Protein AF-A0ABC8QMC9-F1 (afdb_monomer_lite)

Organism: NCBI:txid185542

InterPro domains:
  IPR021861 THO complex, subunit THOC1 [PF11957] (3-109)
  IPR021861 THO complex, subunit THOC1 [PTHR13265] (1-109)

pLDDT: mean 89.09, std 9.33, range [44.25, 97.0]

Secondary structure (DSSP, 8-state):
---HHHHHHHHHHHHHTHHHHTSHHHHHHHHHHHHHHHHHHHHHS-TTT-HHHHHHHHHHHHHHS-TT-GGGS-TT----TT------SSPPTT----HHHHHHHHHHHHHT-

Sequence (113 aa):
MSTMRNCKDIFGYIESKQDILGKPELFARGKLVMLRTCNQLLRRLSKANDVVFCGRIIMFLAHFFPLSERSAVNIKGVFNTSNETKYEKEAPDGLSIDFNFYKTFWSLQVSNK

Foldseek 3Di:
DQDPVNVLVVVVVVLVCLVVCLPPVNCVVCVVVLVVVLVVVLVVDDVPPCVVVNVVSLVSLVVSDDPPDPVSDPPVPDDDPVDDDDDDPDDDPPDPDPVVVVCVVVVVVVVVD

Radius of gyration: 20.02 Å; chains: 1; bounding box: 48×38×49 Å

Structure (mmCIF, N/CA/C/O backbone):
data_AF-A0ABC8QMC9-F1
#
_entry.id   AF-A0ABC8QMC9-F1
#
loop_
_atom_site.group_PDB
_atom_site.id
_atom_site.type_symbol
_atom_site.label_atom_id
_atom_site.label_alt_id
_atom_site.label_comp_id
_atom_site.label_asym_id
_atom_site.label_entity_id
_atom_site.label_seq_id
_atom_site.pdbx_PDB_ins_code
_atom_site.Cartn_x
_atom_site.Cartn_y
_atom_site.Cartn_z
_atom_site.occupancy
_atom_site.B_iso_or_equiv
_atom_site.auth_seq_id
_atom_site.auth_comp_id
_atom_site.auth_asym_id
_atom_site.auth_atom_id
_atom_site.pdbx_PDB_model_num
ATOM 1 N N . MET A 1 1 ? -1.099 26.165 -6.717 1.00 44.25 1 MET A N 1
ATOM 2 C CA . MET A 1 1 ? -1.798 25.165 -5.881 1.00 44.25 1 MET A CA 1
ATOM 3 C C . MET A 1 1 ? -2.409 24.128 -6.806 1.00 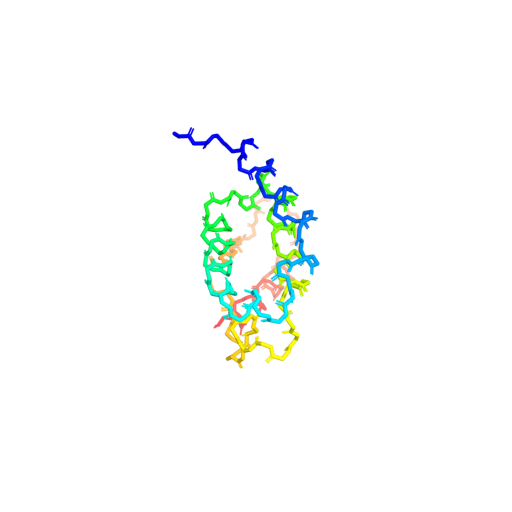44.25 1 MET A C 1
ATOM 5 O O . MET A 1 1 ? -3.285 24.493 -7.576 1.00 44.25 1 MET A O 1
ATOM 9 N N . SER A 1 2 ? -1.938 22.882 -6.786 1.00 57.59 2 SER A N 1
ATOM 10 C CA . SER A 1 2 ? -2.576 21.796 -7.544 1.00 57.59 2 SER A CA 1
ATOM 11 C C . SER A 1 2 ? -3.684 21.189 -6.687 1.00 57.59 2 SER A C 1
ATOM 13 O O . SER A 1 2 ? -3.442 20.861 -5.526 1.00 57.59 2 SER A O 1
ATOM 15 N N . THR A 1 3 ? -4.900 21.067 -7.221 1.00 76.94 3 THR A N 1
ATOM 16 C CA . THR A 1 3 ? -6.006 20.421 -6.497 1.00 76.94 3 THR A CA 1
ATOM 17 C C . THR A 1 3 ? -5.789 18.906 -6.421 1.00 76.94 3 THR A C 1
ATOM 19 O O . THR A 1 3 ? -5.037 18.330 -7.209 1.00 76.94 3 THR A O 1
ATOM 22 N N . MET A 1 4 ? -6.483 18.227 -5.503 1.00 74.81 4 MET A N 1
ATOM 23 C CA . MET A 1 4 ? -6.431 16.763 -5.367 1.00 74.81 4 MET A CA 1
ATOM 24 C C . MET A 1 4 ? -6.758 16.008 -6.666 1.00 74.81 4 MET A C 1
ATOM 26 O O . MET A 1 4 ? -6.184 14.951 -6.926 1.00 74.81 4 MET A O 1
ATOM 30 N N . ARG A 1 5 ? -7.641 16.563 -7.506 1.00 75.12 5 ARG A N 1
ATOM 31 C CA . ARG A 1 5 ? -7.955 16.019 -8.833 1.00 75.12 5 ARG A CA 1
ATOM 32 C C . ARG A 1 5 ? -6.740 16.082 -9.759 1.00 75.12 5 ARG A C 1
ATOM 34 O O . ARG A 1 5 ? -6.359 15.062 -10.317 1.00 75.12 5 ARG A O 1
ATOM 41 N N . ASN A 1 6 ? -6.054 17.226 -9.803 1.00 84.00 6 ASN A N 1
ATOM 42 C CA . ASN A 1 6 ? -4.837 17.376 -10.606 1.00 84.00 6 ASN A CA 1
ATOM 43 C C . ASN A 1 6 ? -3.729 16.410 -10.162 1.00 84.00 6 ASN A C 1
ATOM 45 O O . ASN A 1 6 ? -3.010 15.884 -11.003 1.00 84.00 6 ASN A O 1
ATOM 49 N N . CYS A 1 7 ? -3.604 16.131 -8.860 1.00 89.69 7 CYS A N 1
ATOM 50 C CA . CYS A 1 7 ? -2.646 15.138 -8.368 1.00 89.69 7 CYS A CA 1
ATOM 51 C C . CYS A 1 7 ? -2.948 13.724 -8.886 1.00 89.69 7 CYS A C 1
ATOM 53 O O . CYS A 1 7 ? -2.017 13.011 -9.254 1.00 89.69 7 CYS A O 1
ATOM 55 N N . LYS A 1 8 ? -4.226 13.319 -8.931 1.00 92.31 8 LYS A N 1
ATOM 56 C CA . LYS A 1 8 ? -4.640 12.003 -9.451 1.00 92.31 8 LYS A CA 1
ATOM 57 C C . LYS A 1 8 ? -4.346 11.877 -10.948 1.00 92.31 8 LYS A C 1
ATOM 59 O O . LYS A 1 8 ? -3.847 10.838 -11.372 1.00 92.31 8 LYS A O 1
ATOM 64 N N . ASP A 1 9 ? -4.581 12.940 -11.714 1.00 93.38 9 ASP A N 1
ATOM 65 C CA . ASP A 1 9 ? -4.307 12.970 -13.156 1.00 93.38 9 ASP A CA 1
ATOM 66 C C . ASP A 1 9 ? -2.796 12.902 -13.442 1.00 93.38 9 ASP A C 1
ATOM 68 O O . ASP A 1 9 ? -2.343 12.081 -14.240 1.00 93.38 9 ASP A O 1
ATOM 72 N N . ILE A 1 10 ? -1.996 13.701 -12.724 1.00 94.19 10 ILE A N 1
ATOM 73 C CA . ILE A 1 10 ? -0.527 13.680 -12.826 1.00 94.19 10 ILE A CA 1
ATOM 74 C C . ILE A 1 10 ? 0.019 12.302 -12.444 1.00 94.19 10 ILE A C 1
ATOM 76 O O . ILE A 1 10 ? 0.892 11.772 -13.130 1.00 94.19 10 ILE A O 1
ATOM 80 N N . PHE A 1 11 ? -0.491 11.703 -11.366 1.00 95.81 11 PHE A N 1
ATOM 81 C CA . PHE A 1 11 ? -0.057 10.371 -10.959 1.00 95.81 11 PHE A CA 1
ATOM 82 C C . PHE A 1 11 ? -0.438 9.309 -11.993 1.00 95.81 11 PHE A C 1
ATOM 84 O O . PHE A 1 11 ? 0.385 8.455 -12.302 1.00 95.81 11 PHE A O 1
ATOM 91 N N . GLY A 1 12 ? -1.625 9.406 -12.601 1.00 96.31 12 GLY A N 1
ATOM 92 C CA . GLY A 1 12 ? -2.021 8.530 -13.706 1.00 96.31 12 GLY A CA 1
ATOM 93 C C . GLY A 1 12 ? -1.073 8.620 -14.905 1.00 96.31 12 GLY A C 1
ATOM 94 O O . GLY A 1 12 ? -0.728 7.600 -15.500 1.00 96.31 12 GLY A O 1
ATOM 95 N N . TYR A 1 13 ? -0.574 9.818 -15.224 1.00 95.75 13 TYR A N 1
ATOM 96 C CA . TYR A 1 13 ? 0.470 9.968 -16.238 1.00 95.75 13 TYR A CA 1
ATOM 97 C C . TYR A 1 13 ? 1.777 9.276 -15.825 1.00 95.75 13 TYR A C 1
ATOM 99 O O . TYR A 1 13 ? 2.366 8.566 -16.638 1.00 95.75 13 TYR A O 1
ATOM 107 N N . ILE A 1 14 ? 2.215 9.429 -14.572 1.00 95.62 14 ILE A N 1
ATOM 108 C CA . ILE A 1 14 ? 3.418 8.755 -14.054 1.00 95.62 14 ILE A CA 1
ATOM 109 C C . ILE A 1 14 ? 3.271 7.229 -14.133 1.00 95.62 14 ILE A C 1
ATOM 111 O O . ILE A 1 14 ? 4.170 6.565 -14.647 1.00 95.62 14 ILE A O 1
ATOM 115 N N . GLU A 1 15 ? 2.133 6.683 -13.695 1.00 96.12 15 GLU A N 1
ATOM 116 C CA . GLU A 1 15 ? 1.821 5.252 -13.799 1.00 96.12 15 GLU A CA 1
ATOM 117 C C . GLU A 1 15 ? 1.899 4.767 -15.253 1.00 96.12 15 GLU A C 1
ATOM 119 O O . GLU A 1 15 ? 2.527 3.747 -15.525 1.00 96.12 15 GLU A O 1
ATOM 124 N N . SER A 1 16 ? 1.368 5.537 -16.213 1.00 96.38 16 SER A N 1
ATOM 125 C CA . SER A 1 16 ? 1.429 5.187 -17.644 1.00 96.38 16 SER A CA 1
ATOM 126 C C . SER A 1 16 ? 2.851 5.111 -18.220 1.00 96.38 16 SER A C 1
ATOM 128 O O . SER A 1 16 ? 3.051 4.603 -19.322 1.00 96.38 16 SER A O 1
ATOM 130 N N . LYS A 1 17 ? 3.848 5.647 -17.504 1.00 95.88 17 LYS A N 1
ATOM 131 C CA . LYS A 1 17 ? 5.260 5.659 -17.906 1.00 95.88 17 LYS A CA 1
ATOM 132 C C . LYS A 1 17 ? 6.122 4.709 -17.079 1.00 95.88 17 LYS A C 1
ATOM 134 O O . LYS A 1 17 ? 7.343 4.758 -17.222 1.00 95.88 17 LYS A O 1
ATOM 139 N N . GLN A 1 18 ? 5.526 3.849 -16.250 1.00 93.69 18 GLN A N 1
ATOM 140 C CA . GLN A 1 18 ? 6.266 2.977 -15.334 1.00 93.69 18 GLN A CA 1
ATOM 141 C C . GLN A 1 18 ? 7.331 2.119 -16.034 1.00 93.69 18 GLN A C 1
ATOM 143 O O . GLN A 1 18 ? 8.461 2.082 -15.559 1.00 93.69 18 GLN A O 1
ATOM 148 N N . ASP A 1 19 ? 7.034 1.551 -17.207 1.00 92.75 19 ASP A N 1
ATOM 149 C CA . ASP A 1 19 ? 7.976 0.700 -17.953 1.00 92.75 19 ASP A CA 1
ATOM 150 C C . ASP A 1 19 ? 9.210 1.474 -18.431 1.00 92.75 19 ASP A C 1
ATOM 152 O O . ASP A 1 19 ? 10.319 0.948 -18.511 1.00 92.75 19 ASP A O 1
ATOM 156 N N . ILE A 1 20 ? 9.027 2.758 -18.750 1.00 95.06 20 ILE A N 1
ATOM 157 C CA . ILE A 1 20 ? 10.118 3.642 -19.161 1.00 95.06 20 ILE A CA 1
ATOM 158 C C . ILE A 1 20 ? 10.912 4.065 -17.929 1.00 95.06 20 ILE A C 1
ATOM 160 O O . ILE A 1 20 ? 12.135 3.951 -17.921 1.00 95.06 20 ILE A O 1
ATOM 164 N N . LEU A 1 21 ? 10.227 4.538 -16.887 1.00 94.75 21 LEU A N 1
ATOM 165 C CA . LEU A 1 21 ? 10.853 5.019 -15.655 1.00 94.75 21 LEU A CA 1
ATOM 166 C C . LEU A 1 21 ? 11.596 3.902 -14.903 1.00 94.75 21 LEU A C 1
ATOM 168 O O . LEU A 1 21 ? 12.567 4.185 -14.205 1.00 94.75 21 LEU A O 1
ATOM 172 N N . GLY A 1 22 ? 11.145 2.655 -15.050 1.00 93.06 22 GLY A N 1
ATOM 173 C CA . GLY A 1 22 ? 11.739 1.462 -14.450 1.00 93.06 22 GLY A CA 1
ATOM 174 C C . GLY A 1 22 ? 12.991 0.956 -15.169 1.00 93.06 22 GLY A C 1
ATOM 175 O O . GLY A 1 22 ? 13.670 0.072 -14.649 1.00 93.06 22 GLY A O 1
ATOM 176 N N . LYS A 1 23 ? 13.350 1.517 -16.336 1.00 95.19 23 LYS A N 1
ATOM 177 C CA . LYS A 1 23 ? 14.599 1.159 -17.027 1.00 95.19 23 LYS A CA 1
ATOM 178 C C . LYS A 1 23 ? 15.804 1.393 -16.105 1.00 95.19 23 LYS A C 1
ATOM 180 O O . LYS A 1 23 ? 15.838 2.434 -15.446 1.00 95.19 23 LYS A O 1
ATOM 185 N N . PRO A 1 24 ? 16.821 0.507 -16.094 1.00 94.50 24 PRO A N 1
ATOM 186 C CA . PRO A 1 24 ? 17.890 0.522 -15.088 1.00 94.50 24 PRO A CA 1
ATOM 187 C C . PRO A 1 24 ? 18.555 1.888 -14.872 1.00 94.50 24 PRO A C 1
ATOM 189 O O . PRO A 1 24 ? 18.742 2.318 -13.734 1.00 94.50 24 PRO A O 1
ATOM 192 N N . GLU A 1 25 ? 18.858 2.602 -15.956 1.00 94.19 25 GLU A N 1
ATOM 193 C CA . GLU A 1 25 ? 19.504 3.919 -15.920 1.00 94.19 25 GLU A CA 1
ATOM 194 C C . GLU A 1 25 ? 18.637 4.992 -15.247 1.00 94.19 25 GLU A C 1
ATOM 196 O O . GLU A 1 25 ? 19.132 5.806 -14.462 1.00 94.19 25 GLU A O 1
ATOM 201 N N . LEU A 1 26 ? 17.332 4.989 -15.537 1.00 94.81 26 LEU A N 1
ATOM 202 C CA . LEU A 1 26 ? 16.375 5.946 -14.986 1.00 94.81 26 LEU A CA 1
ATOM 203 C C . LEU A 1 26 ? 15.987 5.572 -13.560 1.00 94.81 26 LEU A C 1
ATOM 205 O O . LEU A 1 26 ? 15.959 6.442 -12.688 1.00 94.81 26 LEU A O 1
ATOM 209 N N . PHE A 1 27 ? 15.780 4.283 -13.297 1.00 95.31 27 PHE A N 1
ATOM 210 C CA . PHE A 1 27 ? 15.499 3.769 -11.966 1.00 95.31 27 PHE A CA 1
ATOM 211 C C . PHE A 1 27 ? 16.629 4.116 -10.992 1.00 95.31 27 PHE A C 1
ATOM 213 O O . PHE A 1 27 ? 16.376 4.705 -9.940 1.00 95.31 27 PHE A O 1
ATOM 220 N N . ALA A 1 28 ? 17.888 3.845 -11.358 1.00 94.00 28 ALA A N 1
ATOM 221 C CA . ALA A 1 28 ? 19.042 4.129 -10.506 1.00 94.00 28 ALA A CA 1
ATOM 222 C C . ALA A 1 28 ? 19.126 5.611 -10.096 1.00 94.00 28 ALA A C 1
ATOM 224 O O . ALA A 1 28 ? 19.455 5.913 -8.948 1.00 94.00 28 ALA A O 1
ATOM 225 N N . ARG A 1 29 ? 18.776 6.530 -11.007 1.00 94.25 29 ARG A N 1
ATOM 226 C CA . ARG A 1 29 ? 18.779 7.981 -10.759 1.00 94.25 29 ARG A CA 1
ATOM 227 C C . ARG A 1 29 ? 17.530 8.471 -10.020 1.00 94.25 29 ARG A C 1
ATOM 229 O O . ARG A 1 29 ? 17.616 9.393 -9.213 1.00 94.25 29 ARG A O 1
ATOM 236 N N . GLY A 1 30 ? 16.368 7.883 -10.300 1.00 94.25 30 GLY A N 1
ATOM 237 C CA . GLY A 1 30 ? 15.061 8.400 -9.884 1.00 94.25 30 GLY A CA 1
ATOM 238 C C . GLY A 1 30 ? 14.437 7.725 -8.662 1.00 94.25 30 GLY A C 1
ATOM 239 O O . GLY A 1 30 ? 13.574 8.330 -8.021 1.00 94.25 30 GLY A O 1
ATOM 240 N N . LYS A 1 31 ? 14.865 6.508 -8.295 1.00 94.94 31 LYS A N 1
ATOM 241 C CA . LYS A 1 31 ? 14.169 5.666 -7.303 1.00 94.94 31 LYS A CA 1
ATOM 242 C C . LYS A 1 31 ? 13.897 6.372 -5.975 1.00 94.94 31 LYS A C 1
ATOM 244 O O . LYS A 1 31 ? 12.766 6.392 -5.502 1.00 94.94 31 LYS A O 1
ATOM 249 N N . LEU A 1 32 ? 14.893 7.044 -5.395 1.00 95.75 32 LEU A N 1
ATOM 250 C CA . LEU A 1 32 ? 14.735 7.702 -4.092 1.00 95.75 32 LEU A CA 1
ATOM 251 C C . LEU A 1 32 ? 13.847 8.949 -4.155 1.00 95.75 32 LEU A C 1
ATOM 253 O O . LEU A 1 32 ? 13.234 9.323 -3.155 1.00 95.75 32 LEU A O 1
ATOM 257 N N . VAL A 1 33 ? 13.786 9.624 -5.305 1.00 95.62 33 VAL A N 1
ATOM 258 C CA . VAL A 1 33 ? 12.860 10.744 -5.507 1.00 95.62 33 VAL A CA 1
ATOM 259 C C . VAL A 1 33 ? 11.440 10.202 -5.613 1.00 95.62 33 VAL A C 1
ATOM 261 O O . VAL A 1 33 ? 10.571 10.665 -4.881 1.00 95.62 33 VAL A O 1
ATOM 264 N N . MET A 1 34 ? 11.226 9.165 -6.427 1.00 95.62 34 MET A N 1
ATOM 265 C CA . MET A 1 34 ? 9.918 8.530 -6.585 1.00 95.62 34 MET A CA 1
ATOM 266 C C . MET A 1 34 ? 9.375 7.999 -5.253 1.00 95.62 34 MET A C 1
ATOM 268 O O . MET A 1 34 ? 8.244 8.312 -4.878 1.00 95.62 34 MET A O 1
ATOM 272 N N . LEU A 1 35 ? 10.206 7.276 -4.492 1.00 96.06 35 LEU A N 1
ATOM 273 C CA . LEU A 1 35 ? 9.844 6.744 -3.178 1.00 96.06 35 LEU A CA 1
ATOM 274 C C . LEU A 1 35 ? 9.434 7.856 -2.209 1.00 96.06 35 LEU A C 1
ATOM 276 O O . LEU A 1 35 ? 8.401 7.759 -1.547 1.00 96.06 35 LEU A O 1
ATOM 280 N N . ARG A 1 36 ? 10.225 8.934 -2.126 1.00 95.88 36 ARG A N 1
ATOM 281 C CA . ARG A 1 36 ? 9.925 10.068 -1.240 1.00 95.88 36 ARG A CA 1
ATOM 282 C C . ARG A 1 36 ? 8.639 10.775 -1.647 1.00 95.88 36 ARG A C 1
ATOM 284 O O . ARG A 1 36 ? 7.814 11.035 -0.774 1.00 95.88 36 ARG A O 1
ATOM 291 N N . THR A 1 37 ? 8.443 11.034 -2.938 1.00 94.88 37 THR A N 1
ATOM 292 C CA . THR A 1 37 ? 7.228 11.672 -3.457 1.00 94.88 37 THR A CA 1
ATOM 293 C C . THR A 1 37 ? 5.992 10.833 -3.142 1.00 94.88 37 THR A C 1
ATOM 295 O O . THR A 1 37 ? 5.033 11.349 -2.570 1.00 94.88 37 THR A O 1
ATOM 298 N N . CYS A 1 38 ? 6.025 9.528 -3.422 1.00 95.88 38 CYS A N 1
ATOM 299 C CA . CYS A 1 38 ? 4.904 8.631 -3.140 1.00 95.88 38 CYS A CA 1
ATOM 300 C C . CYS A 1 38 ? 4.611 8.533 -1.635 1.00 95.88 38 CYS A C 1
ATOM 302 O O . CYS A 1 38 ? 3.458 8.643 -1.222 1.00 95.88 38 CYS A O 1
ATOM 304 N N . ASN A 1 39 ? 5.642 8.422 -0.792 1.00 94.56 39 ASN A N 1
ATOM 305 C CA . ASN A 1 39 ? 5.471 8.400 0.662 1.00 94.56 39 ASN A CA 1
ATOM 306 C C . ASN A 1 39 ? 4.908 9.720 1.209 1.00 94.56 39 ASN A C 1
ATOM 308 O O . ASN A 1 39 ? 4.093 9.708 2.132 1.00 94.56 39 ASN A O 1
ATOM 312 N N . GLN A 1 40 ? 5.302 10.865 0.647 1.00 94.00 40 GLN A N 1
ATOM 313 C CA . GLN A 1 40 ? 4.724 12.161 1.009 1.00 94.00 40 GLN A CA 1
ATOM 314 C C . GLN A 1 40 ? 3.254 12.265 0.600 1.00 94.00 40 GLN A C 1
ATOM 316 O O . GLN A 1 40 ? 2.450 12.767 1.387 1.00 94.00 40 GLN A O 1
ATOM 321 N N . LEU A 1 41 ? 2.884 11.761 -0.581 1.00 93.25 41 LEU A N 1
ATOM 322 C CA . LEU A 1 41 ? 1.483 11.675 -0.993 1.00 93.25 41 LEU A CA 1
ATOM 323 C C . LEU A 1 41 ? 0.690 10.800 -0.016 1.00 93.25 41 LEU A C 1
ATOM 325 O O . LEU A 1 41 ? -0.280 11.272 0.565 1.00 93.25 41 LEU A O 1
ATOM 329 N N . LEU A 1 42 ? 1.155 9.582 0.276 1.00 93.25 42 LEU A N 1
ATOM 330 C CA . LEU A 1 42 ? 0.488 8.653 1.201 1.00 93.25 42 LEU A CA 1
ATOM 331 C C . LEU A 1 42 ? 0.314 9.191 2.631 1.00 93.25 42 LEU A C 1
ATOM 333 O O . LEU A 1 42 ? -0.567 8.713 3.348 1.00 93.25 42 LEU A O 1
ATOM 337 N N . ARG A 1 43 ? 1.147 10.150 3.058 1.00 90.69 43 ARG A N 1
ATOM 338 C CA . ARG A 1 43 ? 1.005 10.858 4.343 1.00 90.69 43 ARG A CA 1
ATOM 339 C C . ARG A 1 43 ? -0.049 11.966 4.310 1.00 90.69 43 ARG A C 1
ATOM 341 O O . ARG A 1 43 ? -0.592 12.294 5.355 1.00 90.69 43 ARG A O 1
ATOM 348 N N . ARG A 1 44 ? -0.304 12.565 3.143 1.00 90.31 44 ARG A N 1
ATOM 349 C CA . ARG A 1 44 ? -1.270 13.664 2.966 1.00 90.31 44 ARG A CA 1
ATOM 350 C C . ARG A 1 44 ? -2.678 13.178 2.629 1.00 90.31 44 ARG A C 1
ATOM 352 O O . ARG A 1 44 ? -3.637 13.894 2.887 1.00 90.31 44 ARG A O 1
ATOM 359 N N . LEU A 1 45 ? -2.791 12.002 2.022 1.00 89.88 45 LEU A N 1
ATOM 360 C CA . LEU A 1 45 ? -4.068 11.427 1.608 1.00 89.88 45 LEU A CA 1
ATOM 361 C C . LEU A 1 45 ? -4.880 10.922 2.800 1.00 89.88 45 LEU A C 1
ATOM 363 O O . LEU A 1 45 ? -4.333 10.336 3.738 1.00 89.88 45 LEU A O 1
ATOM 367 N N . SER A 1 46 ? -6.201 11.100 2.727 1.00 84.12 46 SER A N 1
ATOM 368 C CA . SER A 1 46 ? -7.108 10.552 3.734 1.00 84.12 46 SER A CA 1
ATOM 369 C C . SER A 1 46 ? -7.121 9.028 3.657 1.00 84.12 46 SER A C 1
ATOM 371 O O . SER A 1 46 ? -7.439 8.446 2.619 1.00 84.12 46 SER A O 1
ATOM 373 N N . LYS A 1 47 ? -6.839 8.371 4.786 1.00 79.25 47 LYS A N 1
ATOM 374 C CA . LYS A 1 47 ? -6.876 6.905 4.902 1.00 79.25 47 LYS A CA 1
ATOM 375 C C . LYS A 1 47 ? -8.293 6.325 4.811 1.00 79.25 47 LYS A C 1
ATOM 377 O O . LYS A 1 47 ? -8.413 5.130 4.583 1.00 79.25 47 LYS A O 1
ATOM 382 N N . ALA A 1 48 ? -9.332 7.150 4.960 1.00 82.50 48 ALA A N 1
ATOM 383 C CA . ALA A 1 48 ? -10.731 6.734 4.846 1.00 82.50 48 ALA A CA 1
ATOM 384 C C . ALA A 1 48 ? -11.343 7.081 3.479 1.00 82.50 48 ALA A C 1
ATOM 386 O O . ALA A 1 48 ? -12.078 6.280 2.913 1.00 82.50 48 ALA A O 1
ATOM 387 N N . ASN A 1 49 ? -11.009 8.250 2.919 1.00 86.69 49 ASN A N 1
ATOM 388 C CA . ASN A 1 49 ? -11.688 8.770 1.724 1.00 86.69 49 ASN A CA 1
ATOM 389 C C . ASN A 1 49 ? -10.897 8.566 0.422 1.00 86.69 49 ASN A C 1
ATOM 391 O O . ASN A 1 49 ? -11.488 8.512 -0.652 1.00 86.69 49 ASN A O 1
ATOM 395 N N . ASP A 1 50 ? -9.568 8.435 0.487 1.00 90.06 50 ASP A N 1
ATOM 396 C CA . ASP A 1 50 ? -8.704 8.290 -0.694 1.00 90.06 50 ASP A CA 1
ATOM 397 C C . ASP A 1 50 ? -8.136 6.868 -0.839 1.00 90.06 50 ASP A C 1
ATOM 399 O O . ASP A 1 50 ? -7.076 6.674 -1.440 1.00 90.06 50 ASP A O 1
ATOM 403 N N . VAL A 1 51 ? -8.838 5.858 -0.312 1.00 93.38 51 VAL A N 1
ATOM 404 C CA . VAL A 1 51 ? -8.373 4.458 -0.262 1.00 93.38 51 VAL A CA 1
ATOM 405 C C . VAL A 1 51 ? -7.964 3.912 -1.631 1.00 93.38 51 VAL A C 1
ATOM 407 O O . VAL A 1 51 ? -6.897 3.314 -1.757 1.00 93.38 51 VAL A O 1
ATOM 410 N N . VAL A 1 52 ? -8.739 4.204 -2.681 1.00 94.19 52 VAL A N 1
ATOM 411 C CA . VAL A 1 52 ? -8.438 3.768 -4.056 1.00 94.19 52 VAL A CA 1
ATOM 412 C C . VAL A 1 52 ? -7.136 4.390 -4.559 1.00 94.19 52 VAL A C 1
ATOM 414 O O . VAL A 1 52 ? -6.313 3.716 -5.175 1.00 94.19 52 VAL A O 1
ATOM 417 N N . PHE A 1 53 ? -6.919 5.678 -4.284 1.00 94.56 53 PHE A N 1
ATOM 418 C CA . PHE A 1 53 ? -5.719 6.364 -4.749 1.00 94.56 53 PHE A CA 1
ATOM 419 C C . PHE A 1 53 ? -4.480 5.947 -3.950 1.00 94.56 53 PHE A C 1
ATOM 421 O O . PHE A 1 53 ? -3.421 5.734 -4.533 1.00 94.56 53 PHE A O 1
ATOM 428 N N . CYS A 1 54 ? -4.625 5.735 -2.640 1.00 95.19 54 CYS A N 1
ATOM 429 C CA . CYS A 1 54 ? -3.569 5.143 -1.821 1.00 95.19 54 CYS A CA 1
ATOM 430 C C . CYS A 1 54 ? -3.183 3.750 -2.333 1.00 95.19 54 CYS A C 1
ATOM 432 O O . CYS A 1 54 ? -1.996 3.467 -2.472 1.00 95.19 54 CYS A O 1
ATOM 434 N N . GLY A 1 55 ? -4.173 2.909 -2.656 1.00 95.56 55 GLY A N 1
ATOM 435 C CA . GLY A 1 55 ? -3.953 1.580 -3.227 1.00 95.56 55 GLY A CA 1
ATOM 436 C C . GLY A 1 55 ? -3.180 1.632 -4.543 1.00 95.56 55 GLY A C 1
ATOM 437 O O . GLY A 1 55 ? -2.199 0.912 -4.695 1.00 95.56 55 GLY A O 1
ATOM 438 N N . ARG A 1 56 ? -3.547 2.545 -5.450 1.00 97.00 56 ARG A N 1
ATOM 439 C CA . ARG A 1 56 ? -2.811 2.788 -6.704 1.00 97.00 56 ARG A CA 1
ATOM 440 C C . ARG A 1 56 ? -1.350 3.164 -6.468 1.00 97.00 56 ARG A C 1
ATOM 442 O O . ARG A 1 56 ? -0.467 2.541 -7.041 1.00 97.00 56 ARG A O 1
ATOM 449 N N . ILE A 1 57 ? -1.080 4.104 -5.559 1.00 96.75 57 ILE A N 1
ATOM 450 C CA . ILE A 1 57 ? 0.298 4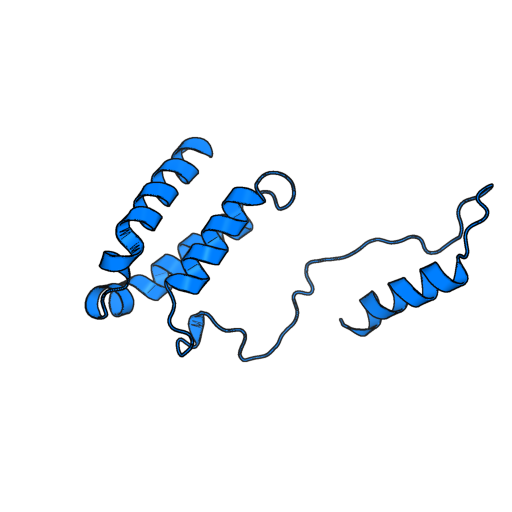.506 -5.229 1.00 96.75 57 ILE A CA 1
ATOM 451 C C . ILE A 1 57 ? 1.109 3.330 -4.668 1.00 96.75 57 ILE A C 1
ATOM 453 O O . ILE A 1 57 ? 2.267 3.149 -5.040 1.00 96.75 57 ILE A O 1
ATOM 457 N N . ILE A 1 58 ? 0.514 2.530 -3.778 1.00 95.25 58 ILE A N 1
ATOM 458 C CA . ILE A 1 58 ? 1.180 1.362 -3.184 1.00 95.25 58 ILE A CA 1
ATOM 459 C C . ILE A 1 58 ? 1.459 0.298 -4.251 1.00 95.25 58 ILE A C 1
ATOM 461 O O . ILE A 1 58 ? 2.572 -0.218 -4.302 1.00 95.25 58 ILE A O 1
ATOM 465 N N . MET A 1 59 ? 0.491 0.009 -5.124 1.00 95.81 59 MET A N 1
ATOM 466 C CA . MET A 1 59 ? 0.664 -0.943 -6.226 1.00 95.81 59 MET A CA 1
ATOM 467 C C . MET A 1 59 ? 1.732 -0.479 -7.216 1.00 95.81 59 MET A C 1
ATOM 469 O O . MET A 1 59 ? 2.591 -1.268 -7.603 1.00 95.81 59 MET A O 1
ATOM 473 N N . PHE A 1 60 ? 1.736 0.809 -7.565 1.00 96.56 60 PHE A N 1
ATOM 474 C CA . PHE A 1 60 ? 2.783 1.400 -8.389 1.00 96.56 60 PHE A CA 1
ATOM 475 C C . PHE A 1 60 ? 4.163 1.231 -7.742 1.00 96.56 60 PHE A C 1
ATOM 477 O O . PHE A 1 60 ? 5.083 0.765 -8.402 1.00 96.56 60 PHE A O 1
ATOM 484 N N . LEU A 1 61 ? 4.319 1.545 -6.449 1.00 95.75 61 LEU A N 1
ATOM 485 C CA . LEU A 1 61 ? 5.590 1.344 -5.743 1.00 95.75 61 LEU A CA 1
ATOM 486 C C . LEU A 1 61 ? 6.014 -0.132 -5.720 1.00 95.75 61 LEU A C 1
ATOM 488 O O . LEU A 1 61 ? 7.186 -0.420 -5.941 1.00 95.75 61 LEU A O 1
ATOM 492 N N . ALA A 1 62 ? 5.082 -1.056 -5.481 1.00 93.62 62 ALA A N 1
ATOM 493 C CA . ALA A 1 62 ? 5.368 -2.489 -5.450 1.00 93.62 62 ALA A CA 1
ATOM 494 C C . ALA A 1 62 ? 5.831 -3.028 -6.813 1.00 93.62 62 ALA A C 1
ATOM 496 O O . ALA A 1 62 ? 6.673 -3.919 -6.860 1.00 93.62 62 ALA A O 1
ATOM 497 N N . HIS A 1 63 ? 5.306 -2.484 -7.913 1.00 92.06 63 HIS A N 1
ATOM 498 C CA . HIS A 1 63 ? 5.721 -2.854 -9.266 1.00 92.06 63 HIS A CA 1
ATOM 499 C C . HIS A 1 63 ? 7.021 -2.157 -9.698 1.00 92.06 63 HIS A C 1
ATOM 501 O O . HIS A 1 63 ? 7.885 -2.764 -10.321 1.00 92.06 63 HIS A O 1
ATOM 507 N N . PHE A 1 64 ? 7.171 -0.876 -9.354 1.00 94.44 64 PHE A N 1
ATOM 508 C CA . PHE A 1 64 ? 8.296 -0.040 -9.768 1.00 94.44 64 PHE A CA 1
ATOM 509 C C . PHE A 1 64 ? 9.619 -0.426 -9.091 1.00 94.44 64 PHE A C 1
ATOM 511 O O . PHE A 1 64 ? 10.689 -0.215 -9.660 1.00 94.44 64 PHE A O 1
ATOM 518 N N . PHE A 1 65 ? 9.566 -0.967 -7.871 1.00 94.69 65 PHE A N 1
ATOM 519 C CA . PHE A 1 65 ? 10.743 -1.384 -7.116 1.00 94.69 65 PHE A CA 1
ATOM 520 C C . PHE A 1 65 ? 10.991 -2.894 -7.249 1.00 94.69 65 PHE A C 1
ATOM 522 O O . PHE A 1 65 ? 10.142 -3.684 -6.838 1.00 94.69 65 PHE A O 1
ATOM 529 N N . PRO A 1 66 ? 12.171 -3.328 -7.735 1.00 91.25 66 PRO A N 1
ATOM 530 C CA . PRO A 1 66 ? 12.546 -4.738 -7.703 1.00 91.25 66 PRO A CA 1
ATOM 531 C C . PRO A 1 66 ? 12.526 -5.287 -6.272 1.00 91.25 66 PRO A C 1
ATOM 533 O O . PRO A 1 66 ? 12.938 -4.597 -5.341 1.00 91.25 66 PRO A O 1
ATOM 536 N N . LEU A 1 67 ? 12.151 -6.558 -6.094 1.00 88.38 67 LEU A N 1
ATOM 537 C CA . LEU A 1 67 ? 12.081 -7.200 -4.769 1.00 88.38 67 LEU A CA 1
ATOM 538 C C . LEU A 1 67 ? 13.420 -7.192 -4.005 1.00 88.38 67 LEU A C 1
ATOM 540 O O . LEU A 1 67 ? 13.441 -7.262 -2.780 1.00 88.38 67 LEU A O 1
ATOM 544 N N . SER A 1 68 ? 14.544 -7.088 -4.719 1.00 89.69 68 SER A N 1
ATOM 545 C CA . SER A 1 68 ? 15.887 -6.985 -4.143 1.00 89.69 68 SER A CA 1
ATOM 546 C C . SER A 1 68 ? 16.257 -5.572 -3.666 1.00 89.69 68 SER A C 1
ATOM 548 O O . SER A 1 68 ? 17.308 -5.389 -3.048 1.00 89.69 68 SER A O 1
ATOM 550 N N . GLU A 1 69 ? 15.449 -4.549 -3.962 1.00 93.12 69 GLU A N 1
ATOM 551 C CA . GLU A 1 69 ? 15.752 -3.160 -3.621 1.00 93.12 69 GLU A CA 1
ATOM 552 C C . GLU A 1 69 ? 15.439 -2.869 -2.150 1.00 93.12 69 GLU A C 1
ATOM 554 O O . GLU A 1 69 ? 14.297 -2.656 -1.741 1.00 93.12 69 GLU A O 1
ATOM 559 N N . ARG A 1 70 ? 16.507 -2.797 -1.351 1.00 91.25 70 ARG A N 1
ATOM 560 C CA . ARG A 1 70 ? 16.454 -2.620 0.106 1.00 91.25 70 ARG A CA 1
ATOM 561 C C . ARG A 1 70 ? 15.645 -1.408 0.565 1.00 91.25 70 ARG A C 1
ATOM 563 O O . ARG A 1 70 ? 15.052 -1.459 1.63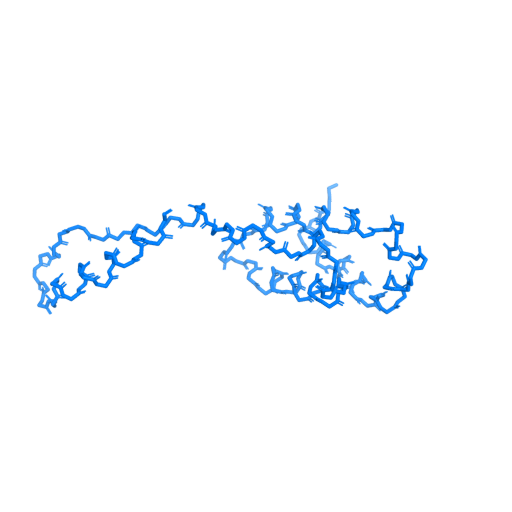8 1.00 91.25 70 ARG A O 1
ATOM 570 N N . SER A 1 71 ? 15.624 -0.324 -0.214 1.00 88.81 71 SER A N 1
ATOM 571 C CA . SER A 1 71 ? 14.896 0.898 0.155 1.00 88.81 71 SER A CA 1
ATOM 572 C C . SER A 1 71 ? 13.367 0.760 0.128 1.00 88.81 71 SER A C 1
ATOM 574 O O . SER A 1 71 ? 12.690 1.577 0.751 1.00 88.81 71 SER A O 1
ATOM 576 N N . ALA A 1 72 ? 12.827 -0.263 -0.540 1.00 88.75 72 ALA A N 1
ATOM 577 C CA . ALA A 1 72 ? 11.388 -0.505 -0.663 1.00 88.75 72 ALA A CA 1
ATOM 578 C C . ALA A 1 72 ? 10.873 -1.676 0.191 1.00 88.75 72 ALA A C 1
ATOM 580 O O . ALA A 1 72 ? 9.683 -1.981 0.158 1.00 88.75 72 ALA A O 1
ATOM 581 N N . VAL A 1 73 ? 11.743 -2.317 0.977 1.00 90.12 73 VAL A N 1
ATOM 582 C CA . VAL A 1 73 ? 11.388 -3.472 1.813 1.00 90.12 73 VAL A CA 1
ATOM 583 C C . VAL A 1 73 ? 11.556 -3.174 3.303 1.00 90.12 73 VAL A C 1
ATOM 585 O O . VAL A 1 73 ? 12.463 -2.457 3.727 1.00 90.12 73 VAL A O 1
ATOM 588 N N . ASN A 1 74 ? 10.690 -3.759 4.134 1.00 89.88 74 ASN A N 1
ATOM 589 C CA . ASN A 1 74 ? 10.762 -3.626 5.590 1.00 89.88 74 ASN A CA 1
ATOM 590 C C . ASN A 1 74 ? 11.767 -4.620 6.197 1.00 89.88 74 ASN A C 1
ATOM 592 O O . ASN A 1 74 ? 11.383 -5.572 6.869 1.00 89.88 74 ASN A O 1
ATOM 596 N N . ILE A 1 75 ? 13.065 -4.402 5.968 1.00 88.56 75 ILE A N 1
ATOM 597 C CA . ILE A 1 75 ? 14.136 -5.326 6.407 1.00 88.56 75 ILE A CA 1
ATOM 598 C C . ILE A 1 75 ? 14.153 -5.506 7.928 1.00 88.56 75 ILE A C 1
ATOM 600 O O . ILE A 1 75 ? 14.458 -6.584 8.425 1.00 88.56 75 ILE A O 1
ATOM 604 N N . LYS A 1 76 ? 13.828 -4.446 8.676 1.00 88.50 76 LYS A N 1
ATOM 605 C CA . LYS A 1 76 ? 13.804 -4.493 10.142 1.00 88.50 76 LYS A CA 1
ATOM 606 C C . LYS A 1 76 ? 12.569 -5.209 10.695 1.00 88.50 76 LYS A C 1
ATOM 608 O O . LYS A 1 76 ? 12.526 -5.448 11.893 1.00 88.50 76 LYS A O 1
ATOM 613 N N . GLY A 1 77 ? 11.560 -5.482 9.862 1.00 87.75 77 GLY A N 1
ATOM 614 C CA . GLY A 1 77 ? 10.307 -6.102 10.296 1.00 87.75 77 GLY A CA 1
ATOM 615 C C . GLY A 1 77 ? 9.521 -5.266 11.309 1.00 87.75 77 GLY A C 1
ATOM 616 O O . GLY A 1 77 ? 8.698 -5.807 12.033 1.00 87.75 77 GLY A O 1
ATOM 617 N N . VAL A 1 78 ? 9.771 -3.953 11.390 1.00 87.69 78 VAL A N 1
ATOM 618 C CA . VAL A 1 78 ? 9.104 -3.097 12.380 1.00 87.69 78 VAL A CA 1
ATOM 619 C C . VAL A 1 78 ? 7.653 -2.894 11.962 1.00 87.69 78 VAL A C 1
ATOM 621 O O . VAL A 1 78 ? 7.380 -2.500 10.824 1.00 87.69 78 VAL A O 1
ATOM 624 N N . PHE A 1 79 ? 6.730 -3.160 12.880 1.00 83.75 79 PHE A N 1
ATOM 625 C CA . PHE A 1 79 ? 5.303 -2.962 12.664 1.00 83.75 79 PHE A CA 1
ATOM 626 C C . PHE A 1 79 ? 4.924 -1.477 12.684 1.00 83.75 79 PHE A C 1
ATOM 628 O O . PHE A 1 79 ? 5.591 -0.638 13.291 1.00 83.75 79 PHE A O 1
ATOM 635 N N . ASN A 1 80 ? 3.823 -1.136 12.013 1.00 82.19 80 ASN A N 1
ATOM 636 C CA . ASN A 1 80 ? 3.299 0.224 12.039 1.00 82.19 80 ASN A CA 1
ATOM 637 C C . ASN A 1 80 ? 2.546 0.492 13.354 1.00 82.19 80 ASN A C 1
ATOM 639 O O . ASN A 1 80 ? 1.374 0.144 13.478 1.00 82.19 80 ASN A O 1
ATOM 643 N N . THR A 1 81 ? 3.193 1.168 14.302 1.00 84.62 81 THR A N 1
ATOM 644 C CA . THR A 1 81 ? 2.613 1.495 15.617 1.00 84.62 81 THR A CA 1
ATOM 645 C C . THR A 1 81 ? 1.661 2.694 15.605 1.00 84.62 81 THR A C 1
ATOM 647 O O . THR A 1 81 ? 0.916 2.880 16.564 1.00 84.62 81 THR A O 1
ATOM 650 N N . SER A 1 82 ? 1.635 3.479 14.518 1.00 80.69 82 SER A N 1
ATOM 651 C CA . SER A 1 82 ? 0.770 4.667 14.402 1.00 80.69 82 SER A CA 1
ATOM 652 C C . SER A 1 82 ? -0.716 4.343 14.228 1.00 80.69 82 SER A C 1
ATOM 654 O O . SER A 1 82 ? -1.560 5.213 14.431 1.00 80.69 82 SER A O 1
ATOM 656 N N . ASN A 1 83 ? -1.049 3.108 13.837 1.00 77.19 83 ASN A N 1
ATOM 657 C CA . ASN A 1 83 ? -2.434 2.673 13.719 1.00 77.19 83 ASN A CA 1
ATOM 658 C C . ASN A 1 83 ? -2.947 2.224 15.093 1.00 77.19 83 ASN A C 1
ATOM 660 O O . ASN A 1 83 ? -2.753 1.080 15.507 1.00 77.19 83 ASN A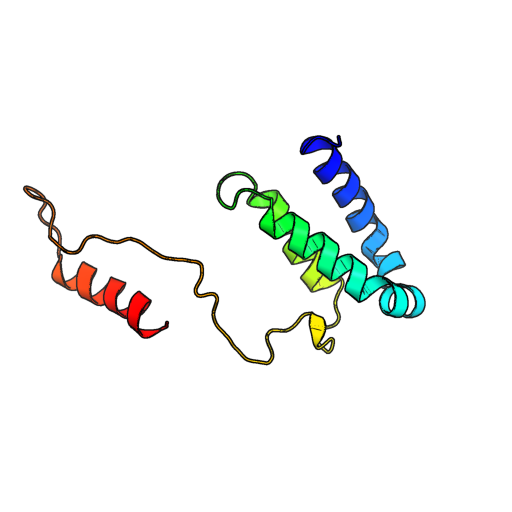 O 1
ATOM 664 N N . GLU A 1 84 ? -3.556 3.150 15.826 1.00 81.12 84 GLU A N 1
ATOM 665 C CA . GLU A 1 84 ? -4.139 2.872 17.134 1.00 81.12 84 GLU A CA 1
ATOM 666 C C . GLU A 1 84 ? -5.619 2.527 17.004 1.00 81.12 84 GLU A C 1
ATOM 668 O O . GLU A 1 84 ? -6.450 3.369 16.667 1.00 81.12 84 GLU A O 1
ATOM 673 N N . THR A 1 85 ? -5.958 1.276 17.308 1.00 85.06 85 THR A N 1
ATOM 674 C CA . THR A 1 85 ? -7.352 0.850 17.415 1.00 85.06 85 THR A CA 1
ATOM 675 C C . THR A 1 85 ? -7.870 1.174 18.810 1.00 85.06 85 THR A C 1
ATOM 677 O O . THR A 1 85 ? -7.379 0.631 19.800 1.00 85.06 85 THR A O 1
ATOM 680 N N . LYS A 1 86 ? -8.865 2.060 18.887 1.00 86.38 86 LYS A N 1
ATOM 681 C CA . LYS A 1 86 ? -9.640 2.293 20.109 1.00 86.38 86 LYS A CA 1
ATOM 682 C C . LYS A 1 86 ? -10.754 1.257 20.170 1.00 86.38 86 LYS A C 1
ATOM 684 O O . LYS A 1 86 ? -11.419 1.029 19.166 1.00 86.38 86 LYS A O 1
ATOM 689 N N . TYR A 1 87 ? -10.918 0.641 21.329 1.00 89.31 87 TYR A N 1
ATOM 690 C CA . TYR A 1 87 ? -11.913 -0.396 21.566 1.00 89.31 87 TYR A CA 1
ATOM 691 C C . TYR A 1 87 ? -12.408 -0.304 23.010 1.00 89.31 87 TYR A C 1
ATOM 693 O O . TYR A 1 87 ? -11.699 0.201 23.890 1.00 89.31 87 TYR A O 1
ATOM 701 N N . GLU A 1 88 ? -13.635 -0.755 23.240 1.00 90.94 88 GLU A N 1
ATOM 702 C CA . GLU A 1 88 ? -14.323 -0.629 24.517 1.00 90.94 88 GLU A CA 1
ATOM 703 C C . GLU A 1 88 ? -13.655 -1.481 25.606 1.00 90.94 88 GLU A C 1
ATOM 705 O O . GLU A 1 88 ? -13.169 -2.589 25.371 1.00 90.94 88 GLU A O 1
ATOM 710 N N . LYS A 1 89 ? -13.612 -0.953 26.832 1.00 87.62 89 LYS A N 1
ATOM 711 C CA . LYS A 1 89 ? -13.065 -1.667 27.999 1.00 87.62 89 LYS A CA 1
ATOM 712 C C . LYS A 1 89 ? -14.147 -2.295 28.870 1.00 87.62 89 LYS A C 1
ATOM 714 O O . LYS A 1 89 ? -13.843 -3.211 29.629 1.00 87.62 89 LYS A O 1
ATOM 719 N N . GLU A 1 90 ? -15.386 -1.848 28.707 1.00 89.75 90 GLU A N 1
ATOM 720 C CA . GLU A 1 90 ? -16.549 -2.283 29.471 1.00 89.75 90 GLU A CA 1
ATOM 721 C C . GLU A 1 90 ? -17.690 -2.667 28.528 1.00 89.75 90 GLU A C 1
ATOM 723 O O . GLU A 1 90 ? -17.762 -2.183 27.394 1.00 89.75 90 GLU A O 1
ATOM 728 N N . ALA A 1 91 ? -18.547 -3.580 28.988 1.00 88.94 91 ALA A N 1
ATOM 729 C CA . ALA A 1 91 ? -19.691 -4.031 28.213 1.00 88.94 91 ALA A CA 1
ATOM 730 C C . ALA A 1 91 ? -20.739 -2.907 28.137 1.00 88.94 91 ALA A C 1
ATOM 732 O O . ALA A 1 91 ? -21.006 -2.274 29.157 1.00 88.94 91 ALA A O 1
ATOM 733 N N . PRO A 1 92 ? -21.347 -2.659 26.966 1.00 89.25 92 PRO A N 1
ATOM 734 C CA . PRO A 1 92 ? -22.415 -1.679 26.862 1.00 89.25 92 PRO A CA 1
ATOM 735 C C . PRO A 1 92 ? -23.689 -2.168 27.563 1.00 89.25 92 PRO A C 1
ATOM 737 O O . PRO A 1 92 ? -24.071 -3.335 27.444 1.00 89.25 92 PRO A O 1
ATOM 740 N N . ASP A 1 93 ? -24.359 -1.255 28.266 1.00 89.75 93 ASP A N 1
ATOM 741 C CA . ASP A 1 93 ? -25.593 -1.547 28.993 1.00 89.75 93 ASP A CA 1
ATOM 742 C C . ASP A 1 93 ? -26.713 -2.013 28.052 1.00 89.75 93 ASP A C 1
ATOM 744 O O . ASP A 1 93 ? -26.920 -1.473 26.964 1.00 89.75 93 ASP A O 1
ATOM 748 N N . GLY A 1 94 ? -27.475 -3.017 28.491 1.00 86.75 94 GLY A N 1
ATOM 749 C CA . GLY A 1 94 ? -28.669 -3.489 27.781 1.00 86.75 94 GLY A CA 1
ATOM 750 C C . GLY A 1 94 ? -28.406 -4.359 26.546 1.00 86.75 94 GLY A C 1
ATOM 751 O O . GLY A 1 94 ? -29.357 -4.744 25.868 1.00 86.75 94 GLY A O 1
ATOM 752 N N . LEU A 1 95 ? -27.150 -4.711 26.262 1.00 86.31 95 LEU A N 1
ATOM 753 C CA . LEU A 1 95 ? -26.772 -5.582 25.149 1.00 86.31 95 LEU A CA 1
ATOM 754 C C . LEU A 1 95 ? -26.247 -6.929 25.660 1.00 86.31 95 LEU A C 1
ATOM 756 O O . LEU A 1 95 ? -25.279 -7.000 26.412 1.00 86.31 95 LEU A O 1
ATOM 760 N N . SER A 1 96 ? -26.866 -8.023 25.211 1.00 87.75 96 SER A N 1
ATOM 761 C CA . SER A 1 96 ? -26.358 -9.376 25.459 1.00 87.75 96 SER A CA 1
ATOM 762 C C . SER A 1 96 ? -25.239 -9.686 24.461 1.00 87.75 96 SER A C 1
ATOM 764 O O . SER A 1 96 ? -25.484 -10.174 23.359 1.00 87.75 96 SER A O 1
ATOM 766 N N . ILE A 1 97 ? -24.005 -9.331 24.825 1.00 90.25 97 ILE A N 1
ATOM 767 C CA . ILE A 1 97 ? -22.789 -9.571 24.035 1.00 90.25 97 ILE A CA 1
ATOM 768 C C . ILE A 1 97 ? -21.831 -10.425 24.864 1.00 90.25 97 ILE A C 1
ATOM 770 O O . ILE A 1 97 ? -21.658 -10.186 26.061 1.00 90.25 97 ILE A O 1
ATOM 774 N N . ASP A 1 98 ? -21.151 -11.382 24.227 1.00 93.69 98 ASP A N 1
ATOM 775 C CA . ASP A 1 98 ? -20.010 -12.064 24.843 1.00 93.69 98 ASP A CA 1
ATOM 776 C C . ASP A 1 98 ? -18.811 -11.109 24.937 1.00 93.69 98 ASP A C 1
ATOM 778 O O . ASP A 1 98 ? -17.925 -11.044 24.077 1.00 93.69 98 ASP A O 1
ATOM 782 N N . PHE A 1 99 ? -18.800 -10.327 26.012 1.00 94.06 99 PHE A N 1
ATOM 783 C CA . PHE A 1 99 ? -17.748 -9.356 26.256 1.00 94.06 99 PHE A CA 1
ATOM 784 C C . PHE A 1 99 ? -16.417 -10.012 26.657 1.00 94.06 99 PHE A C 1
ATOM 786 O O . PHE A 1 99 ? -15.359 -9.388 26.554 1.00 94.06 99 PHE A O 1
ATOM 793 N N . ASN A 1 100 ? -16.428 -11.278 27.089 1.00 92.75 100 ASN A N 1
ATOM 794 C CA . ASN A 1 100 ? -15.191 -12.005 27.353 1.00 92.75 100 ASN A CA 1
ATOM 795 C C . ASN A 1 100 ? -14.480 -12.340 26.043 1.00 92.75 100 ASN A C 1
ATOM 797 O O . ASN A 1 100 ? -13.295 -12.028 25.926 1.00 92.75 100 ASN A O 1
ATOM 801 N N . PHE A 1 101 ? -15.200 -12.849 25.039 1.00 94.00 101 PHE A N 1
ATOM 802 C CA . PHE A 1 101 ? -14.642 -13.032 23.699 1.00 94.00 101 PHE A CA 1
ATOM 803 C C . PHE A 1 101 ? -14.123 -11.711 23.117 1.00 94.00 101 PHE A C 1
ATOM 805 O O . PHE A 1 101 ? -12.989 -11.660 22.642 1.00 94.00 101 PHE A O 1
ATOM 812 N N . TYR A 1 102 ? -14.907 -10.630 23.215 1.00 93.19 102 TYR A N 1
ATOM 813 C CA . TYR A 1 102 ? -14.504 -9.299 22.747 1.00 93.19 102 TYR A CA 1
ATOM 814 C C . TYR A 1 102 ? -13.164 -8.850 23.358 1.00 93.19 102 TYR A C 1
ATOM 816 O O . TYR A 1 102 ? -12.236 -8.483 22.633 1.00 93.19 102 TYR A O 1
ATOM 824 N N . LYS A 1 103 ? -13.027 -8.934 24.690 1.00 91.25 103 LYS A N 1
ATOM 825 C CA . LYS A 1 103 ? -11.779 -8.595 25.395 1.00 91.25 103 LYS A CA 1
ATOM 826 C C . LYS A 1 103 ? -10.620 -9.483 24.957 1.00 91.25 103 LYS A C 1
ATOM 828 O O . LYS A 1 103 ? -9.533 -8.967 24.707 1.00 91.25 103 LYS A O 1
ATOM 833 N N . THR A 1 104 ? -10.832 -10.796 24.862 1.00 92.12 104 THR A N 1
ATOM 834 C CA . THR A 1 104 ? -9.795 -11.736 24.420 1.00 92.12 104 THR A CA 1
ATOM 835 C C . THR A 1 104 ? -9.334 -11.405 23.007 1.00 92.12 104 THR A C 1
ATOM 837 O O . THR A 1 104 ? -8.133 -11.275 22.783 1.00 92.12 104 THR A O 1
ATOM 840 N N . PHE A 1 105 ? -10.258 -11.181 22.075 1.00 92.31 105 PHE A N 1
ATOM 841 C CA . PHE A 1 105 ? -9.939 -10.820 20.698 1.00 92.31 105 PHE A CA 1
ATOM 842 C C . PHE A 1 105 ? -9.099 -9.537 20.630 1.00 92.31 105 PHE A C 1
ATOM 844 O O . PHE A 1 105 ? -8.004 -9.540 20.067 1.00 92.31 105 PHE A O 1
ATOM 851 N N . TRP A 1 106 ? -9.547 -8.455 21.272 1.00 90.94 106 TRP A N 1
ATOM 852 C CA . TRP A 1 106 ? -8.824 -7.179 21.239 1.00 90.94 106 TRP A CA 1
ATOM 853 C C . TRP A 1 106 ? -7.550 -7.154 22.088 1.00 90.94 106 TRP A C 1
ATOM 855 O O . TRP A 1 106 ? -6.672 -6.324 21.841 1.00 90.94 106 TRP A O 1
ATOM 865 N N . SER A 1 107 ? -7.383 -8.078 23.038 1.00 87.06 107 SER A N 1
ATOM 866 C CA . SER A 1 107 ? -6.112 -8.245 23.753 1.00 87.06 107 SER A CA 1
ATOM 867 C C . SER A 1 107 ? -4.976 -8.657 22.809 1.00 87.06 107 SER A C 1
ATOM 869 O O . SE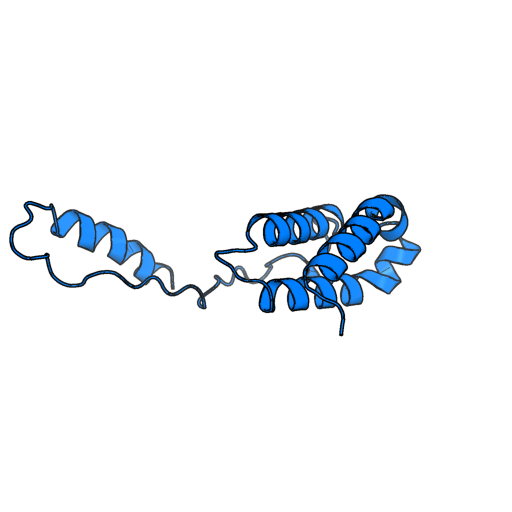R A 1 107 ? -3.864 -8.145 22.939 1.00 87.06 107 SER A O 1
ATOM 871 N N . LEU A 1 108 ? -5.273 -9.463 21.778 1.00 87.94 108 LEU A N 1
ATOM 872 C CA . LEU A 1 108 ? -4.292 -9.887 20.770 1.00 87.94 108 LEU A CA 1
ATOM 873 C C . LEU A 1 108 ? -3.750 -8.707 19.955 1.00 87.94 108 LEU A C 1
ATOM 875 O O . LEU A 1 108 ? -2.597 -8.720 19.522 1.00 87.94 108 LEU A O 1
ATOM 879 N N . GLN A 1 109 ? -4.564 -7.668 19.763 1.00 82.00 109 GLN A N 1
ATOM 880 C CA . GLN A 1 109 ? -4.157 -6.456 19.056 1.00 82.00 109 GLN A CA 1
ATOM 881 C C . GLN A 1 109 ? -3.128 -5.641 19.857 1.00 82.00 109 GLN A C 1
ATOM 883 O O . GLN A 1 109 ? -2.304 -4.943 19.270 1.00 82.00 109 GLN A O 1
ATOM 888 N N . VAL A 1 110 ? -3.158 -5.719 21.193 1.00 69.56 110 VAL A N 1
ATOM 889 C CA . VAL A 1 110 ? -2.212 -5.005 22.068 1.00 69.56 110 VAL A CA 1
ATOM 890 C C . VAL A 1 110 ? -0.906 -5.775 22.226 1.00 69.56 110 VAL A C 1
ATOM 892 O O . VAL A 1 110 ? 0.151 -5.159 22.226 1.00 69.56 110 VAL A O 1
ATOM 895 N N . SER A 1 111 ? -0.960 -7.106 22.305 1.00 59.78 111 SER A N 1
ATOM 896 C CA . SER A 1 111 ? 0.225 -7.958 22.483 1.00 59.78 111 SER A CA 1
ATOM 897 C C . SER A 1 111 ? 1.191 -7.975 21.288 1.00 59.78 111 SER A C 1
ATOM 899 O O . SER A 1 111 ? 2.300 -8.475 21.428 1.00 59.78 111 SER A O 1
ATOM 901 N N . ASN A 1 112 ? 0.779 -7.454 20.126 1.00 54.59 112 ASN A N 1
ATOM 902 C CA . ASN A 1 112 ? 1.598 -7.357 18.909 1.00 54.59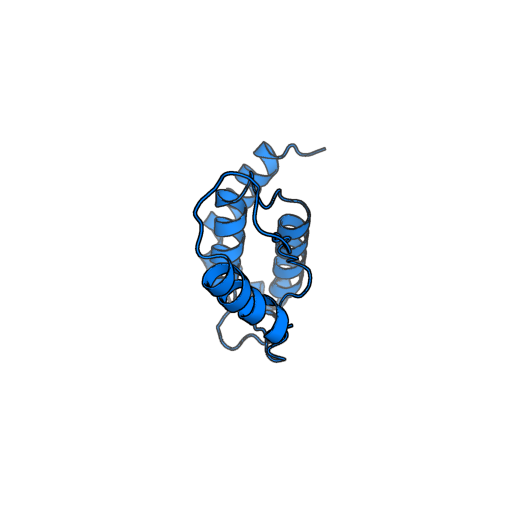 112 ASN A CA 1
ATOM 903 C C . ASN A 1 112 ? 2.208 -5.955 18.676 1.00 54.59 112 ASN A C 1
ATOM 905 O O . ASN A 1 112 ? 2.777 -5.714 17.608 1.00 54.59 112 ASN A O 1
ATOM 909 N N . LYS A 1 113 ? 2.063 -5.023 19.629 1.00 52.97 113 LYS A N 1
ATOM 910 C CA . LYS A 1 113 ? 2.809 -3.752 19.663 1.00 52.97 113 LYS A CA 1
ATOM 911 C C . LYS A 1 113 ? 4.073 -3.903 20.499 1.00 52.97 113 LYS A C 1
ATOM 913 O O . LYS A 1 113 ? 5.092 -3.316 20.075 1.00 52.97 113 LYS A O 1
#